Protein AF-A0A227J448-F1 (afdb_monomer)

Foldseek 3Di:
DDDDDDDDPVVVCVVPFPWDKDKDKDLDDLPDAAQFFDDDVRDGFWTFHGKAWDDDPPDPGGMMMTIIIGGPVCVVVDDPPDDDDDDFDWDWDQDPVGIDIDGDDPVNVVRD

Radius of gyration: 17.84 Å; Cα contacts (8 Å, |Δi|>4): 153; chains: 1; bounding box: 58×30×46 Å

Sequence (112 aa):
SRRFTAIRKNVFNQQQEKSIAIRLISDNSFGLDSGANVLYKGIVVGSIINVGLVDEKKQTKHEVFMDVLIDHEYKHLIKSNNRFYVTGSASAELTESGLSVTVPPAKQLLTG

InterPro domains:
  IPR003399 Mce/MlaD [PF02470] (21-98)

Mean predicted aligned error: 10.94 Å

Organism: Vibrio parahaemolyticus (NCBI:txid670)

Structure (mmCIF, N/CA/C/O backbone):
data_AF-A0A227J448-F1
#
_entry.id   AF-A0A227J448-F1
#
loop_
_atom_site.group_PDB
_atom_site.id
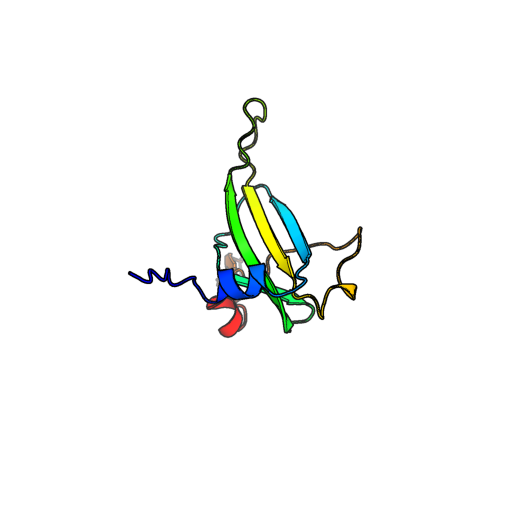_atom_site.type_symbol
_atom_site.label_atom_id
_atom_site.label_alt_id
_atom_site.label_comp_id
_atom_site.label_asym_id
_atom_site.label_entity_id
_atom_site.label_seq_id
_atom_site.pdbx_PDB_ins_code
_atom_site.Cartn_x
_atom_site.Cartn_y
_atom_site.Cartn_z
_atom_site.occupancy
_atom_site.B_iso_or_equiv
_atom_site.auth_seq_id
_atom_site.auth_comp_id
_atom_site.auth_asym_id
_atom_site.auth_atom_id
_atom_site.pdbx_PDB_model_num
ATOM 1 N N . SER A 1 1 ? -28.193 -11.870 -28.498 1.00 65.31 1 SER A N 1
ATOM 2 C CA . SER A 1 1 ? -27.058 -12.457 -27.755 1.00 65.31 1 SER A CA 1
ATOM 3 C C . SER A 1 1 ? -26.732 -11.543 -26.584 1.00 65.31 1 SER A C 1
ATOM 5 O O . SER A 1 1 ? -26.585 -10.350 -26.816 1.00 65.31 1 SER A O 1
ATOM 7 N N . ARG A 1 2 ? -26.713 -12.040 -25.340 1.00 69.06 2 ARG A N 1
ATOM 8 C CA . ARG A 1 2 ? -26.319 -11.242 -24.164 1.00 69.06 2 ARG A CA 1
ATOM 9 C C . ARG A 1 2 ? -24.878 -11.607 -23.820 1.00 69.06 2 ARG A C 1
ATOM 11 O O . ARG A 1 2 ? -24.609 -12.764 -23.514 1.00 69.06 2 ARG A O 1
ATOM 18 N N . ARG A 1 3 ? -23.963 -10.644 -23.934 1.00 71.69 3 ARG A N 1
ATOM 19 C CA . ARG A 1 3 ? -22.544 -10.812 -23.608 1.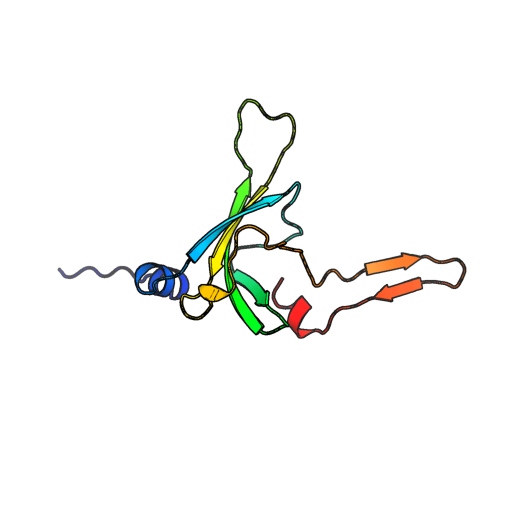00 71.69 3 ARG A CA 1
ATOM 20 C C . ARG A 1 3 ? -22.292 -10.201 -22.237 1.00 71.69 3 ARG A C 1
ATOM 22 O O . ARG A 1 3 ? -22.680 -9.062 -22.001 1.00 71.69 3 ARG A O 1
ATOM 29 N N . PHE A 1 4 ? -21.637 -10.955 -21.367 1.00 76.00 4 PHE A N 1
ATOM 30 C CA . PHE A 1 4 ? -21.190 -10.485 -20.062 1.00 76.00 4 PHE A CA 1
ATOM 31 C C . PHE A 1 4 ? -19.668 -10.615 -19.999 1.00 76.00 4 PHE A C 1
ATOM 33 O O . PHE A 1 4 ? -19.110 -11.582 -20.519 1.00 76.00 4 PHE A O 1
ATOM 40 N N . THR A 1 5 ? -19.010 -9.643 -19.372 1.00 79.44 5 THR A N 1
ATOM 41 C CA . THR A 1 5 ? -17.572 -9.675 -19.089 1.00 79.44 5 THR A CA 1
ATOM 42 C C . THR A 1 5 ? -17.409 -9.734 -17.580 1.00 79.44 5 THR A C 1
ATOM 44 O O . THR A 1 5 ? -17.892 -8.850 -16.875 1.00 79.44 5 THR A O 1
ATOM 47 N N . ALA A 1 6 ? -16.757 -10.784 -17.081 1.00 74.00 6 ALA A N 1
ATOM 48 C CA . ALA A 1 6 ? -16.424 -10.874 -15.669 1.00 74.00 6 ALA A CA 1
ATOM 49 C C . ALA A 1 6 ? -15.365 -9.818 -15.334 1.00 74.00 6 ALA A C 1
ATOM 51 O O . ALA A 1 6 ? -14.311 -9.756 -15.966 1.00 74.00 6 ALA A O 1
ATOM 52 N N . ILE A 1 7 ? -15.657 -8.994 -14.335 1.00 76.75 7 ILE A N 1
ATOM 53 C CA . ILE A 1 7 ? -14.704 -8.054 -13.753 1.00 76.75 7 ILE A CA 1
ATOM 54 C C . ILE A 1 7 ? -14.197 -8.621 -12.432 1.00 76.75 7 ILE A C 1
ATOM 56 O O . ILE A 1 7 ? -14.927 -9.299 -11.707 1.00 76.75 7 ILE A O 1
ATOM 60 N N . ARG A 1 8 ? -12.919 -8.386 -12.129 1.00 72.75 8 ARG A N 1
ATOM 61 C CA . ARG A 1 8 ? -12.324 -8.834 -10.865 1.00 72.75 8 ARG A CA 1
ATOM 62 C C . ARG A 1 8 ? -13.011 -8.118 -9.694 1.00 72.75 8 ARG A C 1
ATOM 64 O O . ARG A 1 8 ? -13.355 -6.945 -9.809 1.00 72.75 8 ARG A O 1
ATOM 71 N N . LYS A 1 9 ? -13.186 -8.809 -8.560 1.00 61.41 9 LYS A N 1
ATOM 72 C CA . LYS A 1 9 ? -13.857 -8.272 -7.357 1.00 61.41 9 LYS A CA 1
ATOM 73 C C . LYS A 1 9 ? -13.240 -6.955 -6.873 1.00 61.41 9 LYS A C 1
ATOM 75 O O . LYS A 1 9 ? -13.971 -6.070 -6.451 1.00 61.41 9 LYS A O 1
ATOM 80 N N . ASN A 1 10 ? -11.917 -6.808 -6.982 1.00 60.91 10 ASN A N 1
ATOM 81 C CA . ASN A 1 10 ? -11.253 -5.542 -6.686 1.00 60.91 10 ASN A CA 1
ATOM 82 C C . ASN A 1 10 ? -11.761 -4.428 -7.617 1.00 60.91 10 ASN A C 1
ATOM 84 O O . ASN A 1 10 ? -12.278 -3.447 -7.116 1.00 60.91 10 ASN A O 1
ATOM 88 N N . VAL A 1 11 ? -11.747 -4.616 -8.941 1.00 63.25 11 VAL A N 1
ATOM 89 C CA . VAL A 1 11 ? -12.261 -3.646 -9.932 1.00 63.25 11 VAL A CA 1
ATOM 90 C C . VAL A 1 11 ? -13.743 -3.319 -9.709 1.00 63.25 11 VAL A C 1
ATOM 92 O O . VAL A 1 11 ? -14.153 -2.171 -9.842 1.00 63.25 11 VAL A O 1
ATOM 95 N N . PHE A 1 12 ? -14.551 -4.309 -9.328 1.00 62.12 12 PHE A N 1
ATOM 96 C CA . PHE A 1 12 ? -15.960 -4.103 -8.992 1.00 62.12 12 PHE A CA 1
ATOM 97 C C . PHE A 1 12 ? -16.142 -3.202 -7.763 1.00 62.12 12 PHE A C 1
ATOM 99 O O . PHE A 1 12 ? -16.896 -2.233 -7.822 1.00 62.12 12 PHE A O 1
ATOM 106 N N . ASN A 1 13 ? -15.402 -3.468 -6.684 1.00 61.44 13 ASN A N 1
ATOM 107 C CA . ASN A 1 13 ? -15.439 -2.645 -5.476 1.00 61.44 13 ASN A CA 1
ATOM 108 C C . ASN A 1 13 ? -14.951 -1.212 -5.758 1.00 61.44 13 ASN A C 1
ATOM 110 O O . ASN A 1 13 ? -15.552 -0.263 -5.273 1.00 61.44 13 ASN A O 1
ATOM 114 N N . GLN A 1 14 ? -13.937 -1.041 -6.614 1.00 60.94 14 GLN A N 1
ATOM 115 C CA . GLN A 1 14 ? -13.438 0.274 -7.051 1.00 60.94 14 GLN A CA 1
ATOM 116 C C . GLN A 1 14 ? -14.487 1.113 -7.790 1.00 60.94 14 GLN A C 1
ATOM 118 O O . GLN A 1 14 ? -14.487 2.336 -7.689 1.00 60.94 14 GLN A O 1
ATOM 123 N N . GLN A 1 15 ? -15.356 0.463 -8.571 1.00 61.81 15 GLN A N 1
ATOM 124 C CA . GLN A 1 15 ? -16.391 1.135 -9.359 1.00 61.81 15 GLN A CA 1
ATOM 125 C C . GLN A 1 15 ? -17.667 1.425 -8.560 1.00 61.81 15 GLN A C 1
ATOM 127 O O . GLN A 1 15 ? -18.408 2.335 -8.929 1.00 61.81 15 GLN A O 1
ATOM 132 N N . GLN A 1 16 ? -17.948 0.656 -7.503 1.00 60.53 16 GLN A N 1
ATOM 133 C CA . GLN A 1 16 ? -19.187 0.774 -6.726 1.00 60.53 16 GLN A CA 1
ATOM 134 C C . GLN A 1 16 ? -19.042 1.545 -5.406 1.00 60.53 16 GLN A C 1
ATOM 136 O O . GLN A 1 16 ? -20.024 2.124 -4.943 1.00 60.53 16 GLN A O 1
ATOM 141 N N . GLU A 1 17 ? -17.847 1.605 -4.815 1.00 56.25 17 GLU A N 1
ATOM 142 C CA . GLU A 1 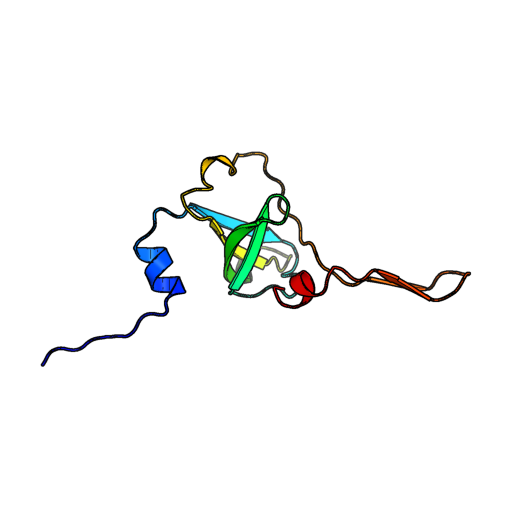17 ? -17.618 2.221 -3.505 1.00 56.25 17 GLU A CA 1
ATOM 143 C C . GLU A 1 17 ? -16.946 3.593 -3.644 1.00 56.25 17 GLU A C 1
ATOM 145 O O . GLU A 1 17 ? -16.075 3.814 -4.481 1.00 56.25 17 GLU A O 1
ATOM 150 N N . LYS A 1 18 ? -17.331 4.544 -2.790 1.00 68.69 18 LYS A N 1
ATOM 151 C CA . LYS A 1 18 ? -16.806 5.921 -2.740 1.00 68.69 18 LYS A CA 1
ATOM 152 C C . LYS A 1 18 ? -15.360 5.981 -2.202 1.00 68.69 18 LYS A C 1
ATOM 154 O O . LYS A 1 18 ? -15.068 6.756 -1.295 1.00 68.69 18 LYS A O 1
ATOM 159 N N . SER A 1 19 ? -14.459 5.138 -2.689 1.00 78.88 19 SER A N 1
ATOM 160 C CA . SER A 1 19 ? -13.065 5.072 -2.241 1.00 78.88 19 SER A CA 1
ATOM 161 C C . SER A 1 19 ? -12.282 6.345 -2.577 1.00 78.88 19 SER A C 1
ATOM 163 O O . SER A 1 19 ? -12.560 7.024 -3.567 1.00 78.88 19 SER A O 1
ATOM 165 N N . ILE A 1 20 ? -11.288 6.671 -1.750 1.00 89.38 20 ILE A N 1
ATOM 166 C CA . ILE A 1 20 ? -10.363 7.780 -2.003 1.00 89.38 20 ILE A CA 1
ATOM 167 C C . ILE A 1 20 ? -9.151 7.248 -2.746 1.00 89.38 20 ILE A C 1
ATOM 169 O O . ILE A 1 20 ? -8.452 6.378 -2.231 1.00 89.38 20 ILE A O 1
ATOM 173 N N . ALA A 1 21 ? -8.881 7.825 -3.914 1.00 91.06 21 ALA A N 1
ATOM 174 C CA . ALA A 1 21 ? -7.660 7.573 -4.658 1.00 91.06 21 ALA A CA 1
ATOM 175 C C . ALA A 1 21 ? -6.538 8.521 -4.233 1.00 91.06 21 ALA A C 1
ATOM 177 O O . ALA A 1 21 ? -6.724 9.737 -4.177 1.00 91.06 21 ALA A O 1
ATOM 178 N N . ILE A 1 22 ? -5.369 7.950 -3.947 1.00 92.31 22 ILE A N 1
ATOM 179 C CA . ILE A 1 22 ? -4.149 8.669 -3.580 1.00 92.31 22 ILE A CA 1
ATOM 180 C C . ILE A 1 22 ? -3.007 8.104 -4.417 1.00 92.31 22 ILE A C 1
ATOM 182 O O . ILE A 1 22 ? -2.876 6.891 -4.542 1.00 92.31 22 ILE A O 1
ATOM 186 N N . ARG A 1 23 ? -2.155 8.975 -4.959 1.00 93.62 23 ARG A N 1
ATOM 187 C CA . ARG A 1 23 ? -0.905 8.574 -5.607 1.00 93.62 23 ARG A CA 1
ATOM 188 C C . ARG A 1 23 ? 0.266 8.866 -4.683 1.00 93.62 23 ARG A C 1
ATOM 190 O O . ARG A 1 23 ? 0.448 10.008 -4.267 1.00 93.62 23 ARG A O 1
ATOM 197 N N . LEU A 1 24 ? 1.053 7.842 -4.384 1.00 93.25 24 LEU A N 1
ATOM 198 C CA . LEU A 1 24 ? 2.306 7.960 -3.647 1.00 93.25 24 LEU A CA 1
ATOM 199 C C . LEU A 1 24 ? 3.468 7.924 -4.638 1.00 93.25 24 LEU A C 1
ATOM 201 O O . LEU A 1 24 ? 3.457 7.103 -5.551 1.00 93.25 24 LEU A O 1
ATOM 205 N N . ILE A 1 25 ? 4.456 8.797 -4.448 1.00 93.31 25 ILE A N 1
ATOM 206 C CA . ILE A 1 25 ? 5.692 8.836 -5.239 1.00 93.31 25 ILE A CA 1
ATOM 207 C C . ILE A 1 25 ? 6.859 8.439 -4.340 1.00 93.31 25 ILE A C 1
ATOM 209 O O . ILE A 1 25 ? 6.903 8.827 -3.168 1.00 93.31 25 ILE A O 1
ATOM 213 N N . SER A 1 26 ? 7.784 7.645 -4.872 1.00 91.31 26 SER A N 1
ATOM 214 C CA . SER A 1 26 ? 8.987 7.229 -4.158 1.00 91.31 26 SER A CA 1
ATOM 215 C C . SER A 1 26 ? 10.150 6.942 -5.106 1.00 91.31 26 SER A C 1
ATOM 217 O O . SER A 1 26 ? 9.949 6.772 -6.305 1.00 91.31 26 SER A O 1
ATOM 219 N N . ASP A 1 27 ? 11.360 6.831 -4.558 1.00 90.00 27 ASP A N 1
ATOM 220 C CA . ASP A 1 27 ? 12.566 6.475 -5.313 1.00 90.00 27 ASP A CA 1
ATOM 221 C C . ASP A 1 27 ? 12.566 4.998 -5.768 1.00 90.00 27 ASP A C 1
ATOM 223 O O . ASP A 1 27 ? 13.289 4.636 -6.691 1.00 90.00 27 ASP A O 1
ATOM 227 N N . ASN A 1 28 ? 11.796 4.115 -5.114 1.00 87.12 28 ASN A N 1
ATOM 228 C CA . ASN A 1 28 ? 11.628 2.710 -5.508 1.00 87.12 28 ASN A CA 1
ATOM 229 C C . ASN A 1 28 ? 10.309 2.116 -4.970 1.00 87.12 28 ASN A C 1
ATOM 231 O O . ASN A 1 28 ? 9.632 2.727 -4.144 1.00 87.12 28 ASN A O 1
ATOM 235 N N . SER A 1 29 ? 9.921 0.927 -5.450 1.00 85.56 29 SER A N 1
ATOM 236 C CA . SER A 1 29 ? 8.654 0.275 -5.072 1.00 85.56 29 SER A CA 1
ATOM 237 C C . SER A 1 29 ? 8.712 -0.506 -3.761 1.00 85.56 29 SER A C 1
ATOM 239 O O . SER A 1 29 ? 7.684 -0.988 -3.298 1.00 85.56 29 SER A O 1
ATOM 241 N N . PHE A 1 30 ? 9.899 -0.689 -3.179 1.00 84.50 30 PHE A N 1
ATOM 242 C CA . PHE A 1 30 ? 10.146 -1.558 -2.023 1.00 84.50 30 PHE A CA 1
ATOM 243 C C . PHE A 1 30 ? 9.644 -3.004 -2.199 1.00 84.50 30 PHE A C 1
ATOM 245 O O . PHE A 1 30 ? 9.413 -3.699 -1.215 1.00 84.50 30 PHE A O 1
ATOM 252 N N . GLY A 1 31 ? 9.480 -3.460 -3.447 1.00 84.31 31 GLY A N 1
ATOM 253 C CA . GLY A 1 31 ? 8.927 -4.779 -3.765 1.00 84.31 31 GLY A CA 1
ATOM 254 C C . GLY A 1 31 ? 7.402 -4.884 -3.656 1.00 84.31 31 GLY A C 1
ATOM 255 O O . GLY A 1 31 ? 6.881 -5.971 -3.870 1.00 84.31 31 GLY A O 1
ATOM 256 N N . LEU A 1 32 ? 6.702 -3.783 -3.365 1.00 87.19 32 LEU A N 1
ATOM 257 C CA . LEU A 1 32 ? 5.242 -3.744 -3.290 1.00 87.19 32 LEU A CA 1
ATOM 258 C C . LEU A 1 32 ? 4.616 -3.862 -4.687 1.00 87.19 32 LEU A C 1
ATOM 260 O O . LEU A 1 32 ? 5.105 -3.260 -5.648 1.00 87.19 32 LEU A O 1
ATOM 264 N N . ASP A 1 33 ? 3.492 -4.574 -4.770 1.00 85.19 33 ASP A N 1
ATOM 265 C CA . ASP A 1 33 ? 2.699 -4.749 -5.993 1.00 85.19 33 ASP A CA 1
ATOM 266 C C . ASP A 1 33 ? 1.196 -4.498 -5.731 1.00 85.19 33 ASP A C 1
ATOM 268 O O . ASP A 1 33 ? 0.741 -4.284 -4.601 1.00 85.19 33 ASP A O 1
ATOM 272 N N . SER A 1 34 ? 0.395 -4.505 -6.795 1.00 87.50 34 SER A N 1
ATOM 273 C CA . SER A 1 34 ? -1.065 -4.481 -6.740 1.00 87.50 34 SER A CA 1
ATOM 274 C C . SER A 1 34 ? -1.593 -5.559 -5.786 1.00 87.50 34 SER A C 1
ATOM 276 O O . SER A 1 34 ? -1.424 -6.755 -6.017 1.00 87.50 34 SER A O 1
ATOM 278 N N . GLY A 1 35 ? -2.368 -5.135 -4.792 1.00 84.12 35 GLY A N 1
ATOM 279 C CA . GLY A 1 35 ? -2.961 -5.991 -3.767 1.00 84.12 35 GLY A CA 1
ATOM 280 C C . GLY A 1 35 ? -2.310 -5.847 -2.394 1.00 84.12 35 GLY A C 1
ATOM 281 O O . GLY A 1 35 ? -2.920 -6.279 -1.417 1.00 84.12 35 GLY A O 1
ATOM 282 N N . ALA A 1 36 ? -1.143 -5.199 -2.294 1.00 88.56 36 ALA A N 1
ATOM 283 C CA . ALA A 1 36 ? -0.523 -4.899 -1.008 1.00 88.56 36 ALA A CA 1
ATOM 284 C C . ALA A 1 36 ? -1.452 -4.040 -0.132 1.00 88.56 36 ALA A C 1
ATOM 286 O O . ALA A 1 36 ? -2.103 -3.099 -0.605 1.00 88.56 36 ALA A O 1
ATOM 287 N N . ASN A 1 37 ? -1.521 -4.372 1.157 1.00 90.75 37 ASN A N 1
ATOM 288 C CA . ASN A 1 37 ? -2.455 -3.745 2.092 1.00 90.75 37 ASN A CA 1
ATOM 289 C C . ASN A 1 37 ? -1.933 -2.401 2.605 1.00 90.75 37 ASN A C 1
ATOM 291 O O . ASN A 1 37 ? -0.785 -2.284 3.033 1.00 90.75 37 ASN A O 1
ATOM 295 N N . VAL A 1 38 ? -2.822 -1.411 2.688 1.00 91.50 38 VAL A N 1
ATOM 296 C CA . VAL A 1 38 ? -2.556 -0.167 3.415 1.00 91.50 38 VAL A CA 1
ATOM 297 C C . VAL A 1 38 ? -3.114 -0.282 4.821 1.00 91.50 38 VAL A C 1
ATOM 299 O O . VAL A 1 38 ? -4.283 -0.616 5.018 1.00 91.50 38 VAL A O 1
ATOM 302 N N . LEU A 1 39 ? -2.263 -0.009 5.807 1.00 91.44 39 LEU A N 1
ATOM 303 C CA . LEU A 1 39 ? -2.567 -0.218 7.216 1.00 91.44 39 LEU A CA 1
ATOM 304 C C . LEU A 1 39 ? -2.626 1.113 7.966 1.00 91.44 39 LEU A C 1
ATOM 306 O O . LEU A 1 39 ? -1.745 1.961 7.827 1.00 91.44 39 LEU A O 1
ATOM 310 N N . TYR A 1 40 ? -3.607 1.253 8.852 1.00 91.38 40 TYR A N 1
ATOM 311 C CA . TYR A 1 40 ? -3.615 2.275 9.894 1.00 91.38 40 TYR A CA 1
ATOM 312 C C . TYR A 1 40 ? -3.728 1.593 11.255 1.00 91.38 40 TYR A C 1
ATOM 314 O O . TYR A 1 40 ? -4.683 0.868 11.517 1.00 91.38 40 TYR A O 1
ATOM 322 N N . LYS A 1 41 ? -2.725 1.785 12.124 1.00 88.88 41 LYS A N 1
ATOM 323 C CA . LYS A 1 41 ? -2.642 1.119 13.443 1.00 88.88 41 LYS A CA 1
ATOM 324 C C . LYS A 1 41 ? -2.819 -0.415 13.377 1.00 88.88 41 LYS A C 1
ATOM 326 O O . LYS A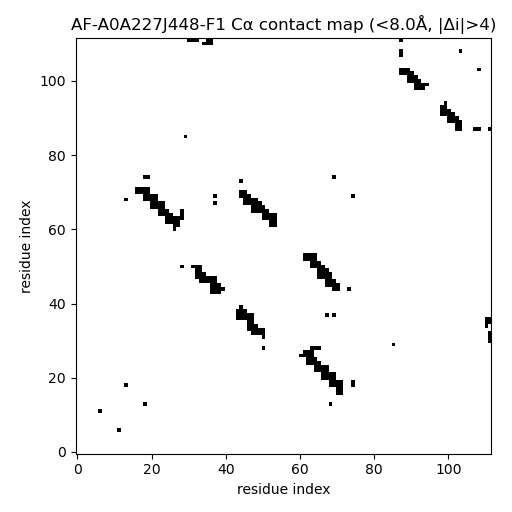 1 41 ? -3.369 -1.015 14.293 1.00 88.88 41 LYS A O 1
ATOM 331 N N . GLY A 1 42 ? -2.359 -1.044 12.292 1.00 84.62 42 GLY A N 1
ATOM 332 C CA . GLY A 1 42 ? -2.460 -2.494 12.072 1.00 84.62 42 GLY A CA 1
ATOM 333 C C . GLY A 1 42 ? -3.786 -2.981 11.474 1.00 84.62 42 GLY A C 1
ATOM 334 O O . GLY A 1 42 ? -3.924 -4.175 11.226 1.00 84.62 42 GLY A O 1
ATOM 335 N N . ILE A 1 43 ? -4.740 -2.084 11.215 1.00 88.12 43 ILE A N 1
ATOM 336 C CA . ILE A 1 43 ? -6.018 -2.395 10.564 1.00 88.12 43 ILE A CA 1
ATOM 337 C C . ILE A 1 43 ? -5.888 -2.101 9.070 1.00 88.12 43 ILE A C 1
ATOM 339 O O . ILE A 1 43 ? -5.351 -1.056 8.701 1.00 88.12 43 ILE A O 1
ATOM 343 N N . VAL A 1 44 ? -6.359 -3.016 8.219 1.00 89.94 44 VAL A N 1
ATOM 344 C CA . VAL A 1 44 ? -6.402 -2.813 6.764 1.00 89.94 44 VAL A CA 1
ATOM 345 C C . VAL A 1 44 ? -7.466 -1.765 6.450 1.00 89.94 44 VAL A C 1
ATOM 347 O O . VAL A 1 44 ? -8.620 -1.939 6.823 1.00 89.94 44 VAL A O 1
ATOM 350 N N . VAL A 1 45 ? -7.061 -0.682 5.788 1.00 94.12 45 VAL A N 1
ATOM 351 C CA . VAL A 1 45 ? -7.934 0.454 5.432 1.00 94.12 45 VAL A CA 1
ATOM 352 C C . VAL A 1 45 ? -8.018 0.700 3.925 1.00 94.12 45 VAL A C 1
ATOM 354 O O . VAL A 1 45 ? -8.674 1.639 3.476 1.00 94.12 45 VAL A O 1
ATOM 357 N N . GLY A 1 46 ? -7.290 -0.090 3.141 1.00 92.69 46 GLY A N 1
ATOM 358 C CA . GLY A 1 46 ? -7.184 0.077 1.703 1.00 92.69 46 GLY A CA 1
ATOM 359 C C . GLY A 1 46 ? -6.129 -0.837 1.095 1.00 92.69 46 GLY A C 1
ATOM 360 O O . GLY A 1 46 ? -5.553 -1.690 1.775 1.00 92.69 46 GLY A O 1
ATOM 361 N N . SER A 1 47 ? -5.852 -0.638 -0.190 1.00 92.56 47 SER A N 1
ATOM 362 C CA . SER A 1 47 ? -4.866 -1.429 -0.931 1.00 92.56 47 SER A CA 1
ATOM 363 C C . SER A 1 47 ? -4.206 -0.643 -2.061 1.00 92.56 47 SER A C 1
ATOM 365 O O . SER A 1 47 ? -4.765 0.327 -2.582 1.00 92.56 47 SER A O 1
ATOM 367 N N . ILE A 1 48 ? -3.007 -1.078 -2.443 1.00 92.69 48 ILE A N 1
ATOM 368 C CA . ILE A 1 48 ? -2.348 -0.641 -3.673 1.00 92.69 48 ILE A CA 1
ATOM 369 C C . ILE A 1 48 ? -3.066 -1.286 -4.855 1.00 92.69 48 ILE A C 1
ATOM 371 O O . ILE A 1 48 ? -3.311 -2.491 -4.868 1.00 92.69 48 ILE A O 1
ATOM 375 N N . ILE A 1 49 ? -3.401 -0.484 -5.858 1.00 93.06 49 ILE A N 1
ATOM 376 C CA . ILE A 1 49 ? -4.127 -0.936 -7.048 1.00 93.06 49 ILE A CA 1
ATOM 377 C C . ILE A 1 49 ? -3.266 -0.943 -8.302 1.00 93.06 49 ILE A C 1
ATOM 379 O O . ILE A 1 49 ? -3.608 -1.621 -9.269 1.00 93.06 49 ILE A O 1
ATOM 383 N N . ASN A 1 50 ? -2.177 -0.177 -8.299 1.00 91.81 50 ASN A N 1
ATOM 384 C CA . ASN A 1 50 ? -1.249 -0.099 -9.410 1.00 91.81 50 ASN A CA 1
ATOM 385 C C . ASN A 1 50 ? 0.116 0.394 -8.928 1.00 91.81 50 ASN A C 1
ATOM 387 O O . ASN A 1 50 ? 0.186 1.254 -8.048 1.00 91.81 50 ASN A O 1
ATOM 391 N N . VAL A 1 51 ? 1.177 -0.114 -9.544 1.00 91.50 51 VAL A N 1
ATOM 392 C CA . VAL A 1 51 ? 2.558 0.320 -9.325 1.00 91.50 51 VAL A CA 1
ATOM 393 C C . VAL A 1 51 ? 3.207 0.500 -10.689 1.00 91.50 51 VAL A C 1
ATOM 395 O O . VAL A 1 51 ? 3.015 -0.320 -11.585 1.00 91.50 51 VAL A O 1
ATOM 398 N N . GLY A 1 52 ? 3.966 1.574 -10.871 1.00 91.06 52 GLY A N 1
ATOM 399 C CA . GLY A 1 52 ? 4.633 1.828 -12.142 1.00 91.06 52 GLY A CA 1
ATOM 400 C C . GLY A 1 52 ? 5.769 2.827 -12.036 1.00 91.06 52 GLY A C 1
ATOM 401 O O . GLY A 1 52 ? 6.005 3.422 -10.988 1.00 91.06 52 GLY A O 1
ATOM 402 N N . LEU A 1 53 ? 6.482 3.002 -13.144 1.00 90.38 53 LEU A N 1
ATOM 403 C CA . LEU A 1 53 ? 7.517 4.022 -13.271 1.00 90.38 53 LEU A CA 1
ATOM 404 C C . LEU A 1 53 ? 6.867 5.360 -13.614 1.00 90.38 53 LEU A C 1
ATOM 406 O O . LEU A 1 53 ? 5.967 5.421 -14.457 1.00 90.38 53 LEU A O 1
ATOM 410 N N . VAL A 1 54 ? 7.326 6.428 -12.972 1.00 88.31 54 VAL A N 1
ATOM 411 C CA . VAL A 1 54 ? 6.962 7.784 -13.374 1.00 88.31 54 VAL A CA 1
ATOM 412 C C . VAL A 1 54 ? 7.713 8.082 -14.670 1.00 88.31 54 VAL A C 1
ATOM 414 O O . VAL A 1 54 ? 8.934 8.219 -14.680 1.00 88.31 54 VAL A O 1
ATOM 417 N N . ASP A 1 55 ? 6.989 8.131 -15.787 1.00 75.00 55 ASP A N 1
ATOM 418 C CA . ASP A 1 55 ? 7.580 8.445 -17.086 1.00 75.00 55 ASP A CA 1
ATOM 419 C C . ASP A 1 55 ? 7.668 9.964 -17.259 1.00 75.00 55 ASP A C 1
ATOM 421 O O . ASP A 1 55 ? 6.742 10.616 -17.747 1.00 75.00 55 ASP A O 1
ATOM 425 N N . GLU A 1 56 ? 8.788 10.547 -16.835 1.00 62.50 56 GLU A N 1
ATOM 426 C CA . GLU A 1 56 ? 9.115 11.924 -17.177 1.00 62.50 56 GLU A CA 1
ATOM 427 C C . GLU A 1 56 ? 10.351 11.956 -18.070 1.00 62.50 56 GLU A C 1
ATOM 429 O O . GLU A 1 56 ? 11.482 11.799 -17.615 1.00 62.50 56 GLU A O 1
ATOM 434 N N . LYS A 1 57 ? 10.141 12.296 -19.349 1.00 59.94 57 LYS A N 1
ATOM 435 C CA . LYS A 1 57 ? 11.170 12.574 -20.377 1.00 59.94 57 LYS A CA 1
ATOM 436 C C . LYS A 1 57 ? 12.220 13.640 -19.983 1.00 59.94 57 LYS A C 1
ATOM 438 O O . LYS A 1 57 ? 13.008 14.057 -20.828 1.00 59.94 57 LYS A O 1
ATOM 443 N N . LYS A 1 58 ? 12.196 14.146 -18.747 1.00 54.25 58 LYS A N 1
ATOM 444 C CA . LYS A 1 58 ? 13.020 15.240 -18.222 1.00 54.25 58 LYS A CA 1
ATOM 445 C C . LYS A 1 58 ? 13.575 14.999 -16.813 1.00 54.25 58 LYS A C 1
ATOM 447 O O . LYS A 1 58 ? 14.287 15.873 -16.326 1.00 54.25 58 LYS A O 1
ATOM 452 N N . GLN A 1 59 ? 13.287 13.870 -16.161 1.00 51.50 59 GLN A N 1
ATOM 453 C CA . GLN A 1 59 ? 13.818 13.601 -14.824 1.00 51.50 59 GLN A CA 1
ATOM 454 C C . GLN A 1 59 ? 14.990 12.622 -14.876 1.00 51.50 59 GLN A C 1
ATOM 456 O O . GLN A 1 59 ? 14.910 11.537 -15.438 1.00 51.50 59 GLN A O 1
ATOM 461 N N . THR A 1 60 ? 16.099 13.017 -14.256 1.00 57.19 60 THR A N 1
ATOM 462 C CA . THR A 1 60 ? 17.319 12.209 -14.094 1.00 57.19 60 THR A CA 1
ATOM 463 C C . THR A 1 60 ? 17.165 11.102 -13.044 1.00 57.19 60 THR A C 1
ATOM 465 O O . THR A 1 60 ? 18.117 10.368 -12.787 1.00 57.19 60 THR A O 1
ATOM 468 N N . LYS A 1 61 ? 15.995 11.005 -12.400 1.00 61.22 61 LYS A N 1
ATOM 469 C CA . LYS A 1 61 ? 15.677 10.036 -11.353 1.00 61.22 61 LYS A CA 1
ATOM 470 C C . LYS A 1 61 ? 14.521 9.153 -11.807 1.00 61.22 61 LYS A C 1
ATOM 472 O O . LYS A 1 61 ? 13.475 9.652 -12.205 1.00 61.22 61 LYS A O 1
ATOM 477 N N . HIS A 1 62 ? 14.730 7.843 -11.744 1.00 72.31 62 HIS A N 1
ATOM 478 C CA . HIS A 1 62 ? 13.699 6.843 -11.998 1.00 72.31 62 HIS A CA 1
ATOM 479 C C . HIS A 1 62 ? 12.812 6.715 -10.756 1.00 72.31 62 HIS A C 1
ATOM 481 O O . HIS A 1 62 ? 13.037 5.842 -9.924 1.00 72.31 62 HIS A O 1
ATOM 487 N N . GLU A 1 63 ? 11.845 7.616 -10.603 1.00 89.06 63 GLU A N 1
ATOM 488 C CA . GLU A 1 63 ? 10.843 7.517 -9.541 1.00 89.06 63 GLU A CA 1
ATOM 489 C C . GLU A 1 63 ? 9.771 6.476 -9.901 1.00 89.06 63 GLU A C 1
ATOM 491 O O . GLU A 1 63 ? 9.481 6.207 -11.073 1.00 89.06 63 GLU A O 1
ATOM 496 N N . VAL A 1 64 ? 9.151 5.897 -8.878 1.00 90.88 64 VAL A N 1
ATOM 497 C CA . VAL A 1 64 ? 7.976 5.034 -9.010 1.00 90.88 64 VAL A CA 1
ATOM 498 C C . VAL A 1 64 ? 6.740 5.736 -8.467 1.00 90.88 64 VAL A C 1
ATOM 500 O O . VAL A 1 64 ? 6.817 6.535 -7.530 1.00 90.88 64 VAL A O 1
ATOM 503 N N . PHE A 1 65 ? 5.581 5.384 -9.011 1.00 93.69 65 PHE A N 1
ATOM 504 C CA . PHE A 1 65 ? 4.294 5.716 -8.423 1.00 93.69 65 PHE A CA 1
ATOM 505 C C . PHE A 1 65 ? 3.590 4.460 -7.909 1.00 93.69 65 PHE A C 1
ATOM 507 O O . PHE A 1 65 ? 3.698 3.380 -8.490 1.00 93.69 65 PHE A O 1
ATOM 514 N N . MET A 1 66 ? 2.824 4.632 -6.835 1.00 94.19 66 MET A N 1
ATOM 515 C CA . MET A 1 66 ? 1.890 3.646 -6.301 1.00 94.19 66 MET A CA 1
ATOM 516 C C . MET A 1 66 ? 0.517 4.306 -6.193 1.00 94.19 66 MET A C 1
ATOM 518 O O . MET A 1 66 ? 0.340 5.262 -5.432 1.00 94.19 66 MET A O 1
ATOM 522 N N . ASP A 1 67 ? -0.451 3.817 -6.963 1.00 94.69 67 ASP A N 1
ATOM 523 C CA . ASP A 1 67 ? -1.841 4.244 -6.839 1.00 94.69 67 ASP A CA 1
ATOM 524 C C . ASP A 1 67 ? -2.509 3.420 -5.736 1.00 94.69 67 ASP A C 1
ATOM 526 O O . ASP A 1 67 ? -2.526 2.188 -5.768 1.00 94.69 67 ASP A O 1
ATOM 530 N N . VAL A 1 68 ? -3.059 4.116 -4.750 1.00 93.94 68 VAL A N 1
ATOM 531 C CA . VAL A 1 68 ? -3.661 3.560 -3.543 1.00 93.94 68 VAL A CA 1
ATOM 532 C C . VAL A 1 68 ? -5.134 3.912 -3.515 1.00 93.94 68 VAL A C 1
ATOM 534 O O . VAL A 1 68 ? -5.510 5.060 -3.759 1.00 93.94 68 VAL A O 1
ATOM 537 N N . LEU A 1 69 ? -5.961 2.940 -3.144 1.00 93.06 69 LEU A N 1
ATOM 538 C CA . LEU A 1 69 ? -7.346 3.187 -2.779 1.00 93.06 69 LEU A CA 1
ATOM 539 C C . LEU A 1 69 ? -7.559 2.943 -1.297 1.00 93.06 69 LEU A C 1
ATOM 541 O O . LEU A 1 69 ? -7.204 1.889 -0.775 1.00 93.06 69 LEU A O 1
ATOM 545 N N . ILE A 1 70 ? -8.168 3.930 -0.651 1.00 93.62 70 ILE A N 1
ATOM 546 C CA . ILE A 1 70 ? -8.607 3.873 0.740 1.00 93.62 70 ILE A CA 1
ATOM 547 C C . ILE A 1 70 ? -10.123 3.712 0.755 1.00 93.62 70 ILE A C 1
ATOM 549 O O . ILE A 1 70 ? -10.829 4.446 0.050 1.00 93.62 70 ILE A O 1
ATOM 553 N N . ASP A 1 71 ? -10.621 2.782 1.565 1.00 91.88 71 ASP A N 1
ATOM 554 C CA . ASP A 1 71 ? -12.054 2.511 1.652 1.00 91.88 71 ASP A CA 1
ATOM 555 C C . ASP A 1 71 ? -12.796 3.734 2.209 1.00 91.88 71 ASP A C 1
ATOM 557 O O . ASP A 1 71 ? -12.291 4.479 3.057 1.00 91.88 71 ASP A O 1
ATOM 561 N N . HIS A 1 72 ? -14.017 3.969 1.721 1.00 89.75 72 HIS A N 1
ATOM 562 C CA . HIS A 1 72 ? -14.769 5.186 2.036 1.00 89.75 72 HIS A CA 1
ATOM 563 C C . HIS A 1 72 ? -15.005 5.377 3.543 1.00 89.75 72 HIS A C 1
ATOM 565 O O . HIS A 1 72 ? -14.984 6.511 4.027 1.00 89.75 72 HIS A O 1
ATOM 571 N N . GLU A 1 73 ? -15.200 4.291 4.299 1.00 90.62 73 GLU A N 1
ATOM 572 C CA . GLU A 1 73 ? -15.386 4.330 5.757 1.00 90.62 73 GLU A CA 1
ATOM 573 C C . GLU A 1 73 ? -14.194 4.987 6.488 1.00 90.62 73 GLU A C 1
ATOM 575 O O . GLU A 1 73 ? -14.370 5.673 7.500 1.00 90.62 73 GLU A O 1
ATOM 580 N N . TYR A 1 74 ? -12.992 4.896 5.910 1.00 93.69 74 TYR A N 1
ATOM 581 C CA . TYR A 1 74 ? -11.751 5.453 6.449 1.00 93.69 74 TYR A CA 1
ATOM 582 C C . TYR A 1 74 ? -11.381 6.823 5.878 1.00 93.69 74 TYR A C 1
ATOM 584 O O . TYR A 1 74 ? -10.322 7.360 6.204 1.00 93.69 74 TYR A O 1
ATOM 592 N N . LYS A 1 75 ? -12.258 7.448 5.080 1.00 90.31 75 LYS A N 1
ATOM 593 C CA . LYS A 1 75 ? -12.029 8.766 4.461 1.00 90.31 75 LYS A CA 1
ATOM 594 C C . LYS A 1 75 ? -11.493 9.823 5.428 1.00 90.31 75 LYS A C 1
ATOM 596 O O . LYS A 1 75 ? -10.630 10.619 5.074 1.00 90.31 75 LYS A O 1
ATOM 601 N N . HIS A 1 76 ? -12.004 9.821 6.652 1.00 92.00 76 HIS A N 1
ATOM 602 C CA . HIS A 1 76 ? -11.657 10.779 7.698 1.00 92.00 76 HIS A CA 1
ATOM 603 C C . HIS A 1 76 ? -10.203 10.667 8.206 1.00 92.00 76 HIS A C 1
ATOM 605 O O . HIS A 1 76 ? -9.719 11.580 8.879 1.00 92.00 76 HIS A O 1
ATOM 611 N N . LEU A 1 77 ? -9.501 9.568 7.902 1.00 92.25 77 LEU A N 1
ATOM 612 C CA . LEU A 1 77 ? -8.098 9.354 8.272 1.00 92.25 77 LEU A CA 1
ATOM 613 C C . LEU A 1 77 ? -7.117 10.073 7.335 1.00 92.25 77 LEU A C 1
ATOM 615 O O . LEU A 1 77 ? -5.963 10.291 7.715 1.00 92.25 77 LEU A O 1
ATOM 619 N N . ILE A 1 78 ? -7.564 10.440 6.130 1.00 91.38 78 ILE A N 1
ATOM 620 C CA . ILE A 1 78 ? -6.738 11.084 5.109 1.00 91.38 78 ILE A CA 1
ATOM 621 C C . ILE A 1 78 ? -6.796 12.602 5.273 1.00 91.38 78 ILE A C 1
ATOM 623 O O . ILE A 1 78 ? -7.851 13.229 5.189 1.00 91.38 78 ILE A O 1
ATOM 627 N N . LYS A 1 79 ? -5.629 13.191 5.505 1.00 91.19 79 LYS A N 1
ATOM 628 C CA . LYS A 1 79 ? -5.368 14.615 5.707 1.00 91.19 79 LYS A CA 1
ATOM 629 C C . LYS A 1 79 ? -4.139 15.023 4.893 1.00 91.19 79 LYS A C 1
ATOM 631 O O . LYS A 1 79 ? -3.341 14.194 4.459 1.00 91.19 79 LYS A O 1
ATOM 636 N N . SER A 1 80 ? -3.950 16.328 4.723 1.00 86.25 80 SER A N 1
ATOM 637 C CA . SER A 1 80 ? -2.856 16.876 3.912 1.00 86.25 80 SER A CA 1
ATOM 638 C C . SER A 1 80 ? -1.453 16.596 4.468 1.00 86.25 80 SER A C 1
ATOM 640 O O . SER A 1 80 ? -0.479 16.734 3.742 1.00 86.25 80 SER A O 1
ATOM 642 N N . ASN A 1 81 ? -1.332 16.224 5.746 1.00 89.62 81 ASN A N 1
ATOM 643 C CA . ASN A 1 81 ? -0.058 16.003 6.434 1.00 89.62 81 ASN A CA 1
ATOM 644 C C . ASN A 1 81 ? 0.209 14.527 6.783 1.00 89.62 81 ASN A C 1
ATOM 646 O O . ASN A 1 81 ? 1.061 14.243 7.627 1.00 89.62 81 ASN A O 1
ATOM 650 N N . ASN A 1 82 ? -0.520 13.581 6.184 1.00 92.12 82 ASN A N 1
ATOM 651 C CA . ASN A 1 82 ? -0.248 12.161 6.391 1.00 92.12 82 ASN A CA 1
ATOM 652 C C . ASN A 1 82 ? 1.124 11.779 5.826 1.00 92.12 82 ASN A C 1
ATOM 654 O O . ASN A 1 82 ? 1.479 12.147 4.709 1.00 92.12 82 ASN A O 1
ATOM 658 N N . ARG A 1 83 ? 1.866 10.970 6.586 1.00 91.94 83 ARG A N 1
ATOM 659 C CA . ARG A 1 83 ? 3.097 10.327 6.124 1.00 91.94 83 ARG A CA 1
ATOM 660 C C . ARG A 1 83 ? 2.845 8.841 5.928 1.00 91.94 83 ARG A C 1
ATOM 662 O O . ARG A 1 83 ? 2.497 8.147 6.882 1.00 91.94 83 ARG A O 1
ATOM 669 N N . PHE A 1 84 ? 3.057 8.367 4.709 1.00 92.69 84 PHE A N 1
ATOM 670 C CA . PHE A 1 84 ? 3.045 6.947 4.378 1.00 92.69 84 PHE A CA 1
ATOM 671 C C . PHE A 1 84 ? 4.469 6.402 4.497 1.00 92.69 84 PHE A C 1
ATOM 673 O O . PHE A 1 84 ? 5.433 7.084 4.147 1.00 92.69 84 PHE A O 1
ATOM 680 N N . TYR A 1 85 ? 4.609 5.203 5.048 1.00 89.56 85 TYR A N 1
ATOM 681 C CA . TYR A 1 85 ? 5.887 4.518 5.198 1.00 89.56 85 TYR A CA 1
ATOM 682 C C . TYR A 1 85 ? 5.682 3.027 4.964 1.00 89.56 85 TYR A C 1
ATOM 684 O O . TYR A 1 85 ? 4.627 2.481 5.291 1.00 89.56 85 TYR A O 1
ATOM 692 N N . VAL A 1 86 ? 6.696 2.375 4.406 1.00 84.75 86 VAL A N 1
ATOM 693 C CA . VAL A 1 86 ? 6.696 0.923 4.242 1.00 84.75 86 VAL A CA 1
ATOM 694 C C . VAL A 1 86 ? 7.015 0.293 5.595 1.00 84.75 86 VAL A C 1
ATOM 696 O O . VAL A 1 86 ? 7.960 0.692 6.276 1.00 84.75 86 VAL A O 1
ATOM 699 N N . THR A 1 87 ? 6.190 -0.659 6.014 1.00 73.88 87 THR A N 1
ATOM 700 C CA . THR A 1 87 ? 6.413 -1.495 7.198 1.00 73.88 87 THR A CA 1
ATOM 701 C C . THR A 1 87 ? 6.666 -2.924 6.731 1.00 73.88 87 THR A C 1
ATOM 703 O O . THR A 1 87 ? 6.183 -3.302 5.669 1.00 73.88 87 THR A O 1
ATOM 706 N N . GLY A 1 88 ? 7.397 -3.730 7.503 1.00 62.81 88 GLY A N 1
ATOM 707 C CA . GLY A 1 88 ? 7.500 -5.163 7.215 1.00 62.81 88 GLY A CA 1
ATOM 708 C C . GLY A 1 88 ? 8.769 -5.642 6.498 1.00 62.81 88 GLY A C 1
ATOM 709 O O . GLY A 1 88 ? 8.807 -6.797 6.089 1.00 62.81 88 GLY A O 1
ATOM 710 N N . SER A 1 89 ? 9.826 -4.833 6.371 1.00 60.88 89 SER A N 1
ATOM 711 C CA . SER A 1 89 ? 11.112 -5.346 5.880 1.00 60.88 89 SER A CA 1
ATOM 712 C C . SER A 1 89 ? 11.785 -6.197 6.959 1.00 60.88 89 SER A C 1
ATOM 714 O O . SER A 1 89 ? 12.094 -5.688 8.038 1.00 60.88 89 SER A O 1
ATOM 716 N N . ALA A 1 90 ? 12.032 -7.477 6.673 1.00 64.75 90 ALA A N 1
ATOM 717 C CA . ALA A 1 90 ? 12.984 -8.247 7.460 1.00 64.75 90 ALA A CA 1
ATOM 718 C C . ALA A 1 90 ? 14.372 -7.621 7.274 1.00 64.75 90 ALA A C 1
ATOM 720 O O . ALA A 1 90 ? 14.811 -7.420 6.140 1.00 64.75 90 ALA A O 1
ATOM 721 N N . SER A 1 91 ? 15.044 -7.284 8.370 1.00 68.50 91 SER A N 1
ATOM 722 C CA . SER A 1 91 ? 16.414 -6.782 8.333 1.00 68.50 91 SER A CA 1
ATOM 723 C C . SER A 1 91 ? 17.348 -7.777 9.003 1.00 68.50 91 SER A C 1
ATOM 725 O O . SER A 1 91 ? 17.011 -8.397 10.012 1.00 68.50 91 SER A O 1
ATOM 727 N N . ALA A 1 92 ? 18.527 -7.942 8.415 1.00 78.12 92 ALA A N 1
ATOM 728 C CA . ALA A 1 92 ? 19.624 -8.694 8.994 1.00 78.12 92 ALA A CA 1
ATOM 729 C C . ALA A 1 92 ? 20.850 -7.782 9.015 1.00 78.12 92 ALA A C 1
ATOM 731 O O . ALA A 1 92 ? 21.194 -7.184 7.996 1.00 78.12 92 ALA A O 1
ATOM 732 N N . GLU A 1 93 ? 21.480 -7.658 10.174 1.00 84.75 93 GLU A N 1
ATOM 733 C CA . GLU A 1 93 ? 22.656 -6.825 10.388 1.00 84.75 93 GLU A CA 1
ATOM 734 C C . GLU A 1 93 ? 23.760 -7.657 11.037 1.00 84.75 93 GLU A C 1
ATOM 736 O O . GLU A 1 93 ? 23.514 -8.408 11.984 1.00 84.75 93 GLU A O 1
ATOM 741 N N . LEU A 1 94 ? 24.980 -7.532 10.513 1.00 89.81 94 LEU A N 1
ATOM 742 C CA . LEU A 1 94 ? 26.165 -8.145 11.098 1.00 89.81 94 LEU A CA 1
ATOM 743 C C . LEU A 1 94 ? 26.797 -7.154 12.081 1.00 89.81 94 LEU A C 1
ATOM 745 O O . LEU A 1 94 ? 27.284 -6.102 11.675 1.00 89.81 94 LEU A O 1
ATOM 749 N N . THR A 1 95 ? 26.789 -7.498 13.364 1.00 88.38 95 THR A N 1
ATOM 750 C CA . THR A 1 95 ? 27.397 -6.733 14.456 1.00 88.38 95 THR A CA 1
ATOM 751 C C . THR A 1 95 ? 28.665 -7.432 14.954 1.00 88.38 95 THR A C 1
ATOM 753 O O . THR A 1 95 ? 28.897 -8.609 14.677 1.00 88.38 95 THR A O 1
ATOM 756 N N . GLU A 1 96 ? 29.486 -6.743 15.754 1.00 90.88 96 GLU A N 1
ATOM 757 C CA . GLU A 1 96 ? 30.653 -7.366 16.412 1.00 90.88 96 GLU A CA 1
ATOM 758 C C . GLU A 1 96 ? 30.261 -8.536 17.336 1.00 90.88 96 GLU A C 1
ATOM 760 O O . GLU A 1 96 ? 31.055 -9.438 17.590 1.00 90.88 96 GLU A O 1
ATOM 765 N N . SER A 1 97 ? 29.014 -8.540 17.813 1.00 91.19 97 SER A N 1
ATOM 766 C CA . SER A 1 97 ? 28.420 -9.596 18.635 1.00 91.19 97 SER A CA 1
ATOM 767 C C . SER A 1 97 ? 27.795 -10.749 17.835 1.00 91.19 97 SER A C 1
ATOM 769 O O . SER A 1 97 ? 27.349 -11.722 18.445 1.00 91.19 97 SER A O 1
ATOM 771 N N . GLY A 1 98 ? 27.768 -10.678 16.500 1.00 89.69 98 GLY A N 1
ATOM 772 C CA . GLY A 1 98 ? 27.242 -11.730 15.627 1.00 89.69 98 GLY A CA 1
ATOM 773 C C . GLY A 1 98 ? 26.179 -11.239 14.642 1.00 89.69 98 GLY A C 1
ATOM 774 O O . GLY A 1 98 ? 26.225 -10.117 14.156 1.00 89.69 98 GLY A 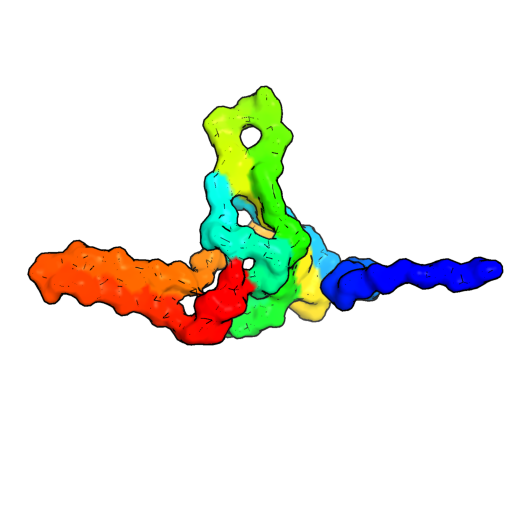O 1
ATOM 775 N N . LEU A 1 99 ? 25.228 -12.108 14.293 1.00 91.50 99 LEU A N 1
ATOM 776 C CA . LEU A 1 99 ? 24.146 -11.791 13.357 1.00 91.50 99 LEU A CA 1
ATOM 777 C C . LEU A 1 99 ? 22.878 -11.392 14.121 1.00 91.50 99 LEU A C 1
ATOM 779 O O . LEU A 1 99 ? 22.326 -12.198 14.869 1.00 91.50 99 LEU A O 1
ATOM 783 N N . SER A 1 100 ? 22.390 -10.175 13.890 1.00 86.25 100 SER A N 1
ATOM 784 C CA . SER A 1 100 ? 21.105 -9.687 14.393 1.00 86.25 100 SER A CA 1
ATOM 785 C C . SER A 1 100 ? 20.053 -9.757 13.289 1.00 86.25 100 SER A C 1
ATOM 787 O O . SER A 1 100 ? 20.272 -9.244 12.194 1.00 86.25 100 SER A O 1
ATOM 789 N N . VAL A 1 101 ? 18.904 -10.384 13.556 1.00 85.06 101 VAL A N 1
ATOM 790 C CA . VAL A 1 101 ? 17.803 -10.508 12.588 1.00 85.06 101 VAL A CA 1
ATOM 791 C C . VAL A 1 101 ? 16.525 -9.955 13.208 1.00 85.06 101 VAL A C 1
ATOM 793 O O . VAL A 1 101 ? 16.070 -10.436 14.244 1.00 85.06 101 VAL A O 1
ATOM 796 N N . THR A 1 102 ? 15.921 -8.964 12.556 1.00 78.62 102 THR A N 1
ATOM 797 C CA . THR A 1 102 ? 14.609 -8.421 12.917 1.00 78.62 102 THR A CA 1
ATOM 798 C C . THR A 1 102 ? 13.597 -8.873 11.880 1.00 78.62 102 THR A C 1
ATOM 800 O O . THR A 1 102 ? 13.680 -8.495 10.712 1.00 78.62 102 THR A O 1
ATOM 803 N N . VAL A 1 103 ? 12.627 -9.683 12.306 1.00 75.38 103 VAL A N 1
ATOM 804 C CA . VAL A 1 103 ? 11.565 -10.188 11.431 1.00 75.38 103 VAL A CA 1
ATOM 805 C C . VAL A 1 103 ? 10.212 -9.664 11.920 1.00 75.38 103 VAL A C 1
ATOM 807 O O . VAL A 1 103 ? 9.875 -9.854 13.091 1.00 75.38 103 VAL A O 1
ATOM 810 N N . PRO A 1 104 ? 9.420 -9.012 11.055 1.00 62.34 104 PRO A N 1
ATOM 811 C CA . PRO A 1 104 ? 8.054 -8.636 11.387 1.00 62.34 104 PRO A CA 1
ATOM 812 C C . PRO A 1 104 ? 7.158 -9.874 11.586 1.00 62.34 104 PRO A C 1
ATOM 814 O O . PRO A 1 104 ? 7.455 -10.952 11.064 1.00 62.34 104 PRO A O 1
ATOM 817 N N . PRO A 1 105 ? 6.024 -9.745 12.301 1.00 68.31 105 PRO A N 1
ATOM 818 C CA . PRO A 1 105 ? 5.029 -10.806 12.418 1.00 68.31 105 PRO A CA 1
ATOM 819 C C . PRO A 1 105 ? 4.660 -11.432 11.066 1.00 68.31 105 PRO A C 1
ATOM 821 O O . PRO A 1 105 ? 4.390 -10.720 10.102 1.00 68.31 105 PRO A O 1
ATOM 824 N N . ALA A 1 106 ? 4.552 -12.764 11.016 1.00 67.19 106 ALA A N 1
ATOM 825 C CA . ALA A 1 106 ? 4.374 -13.529 9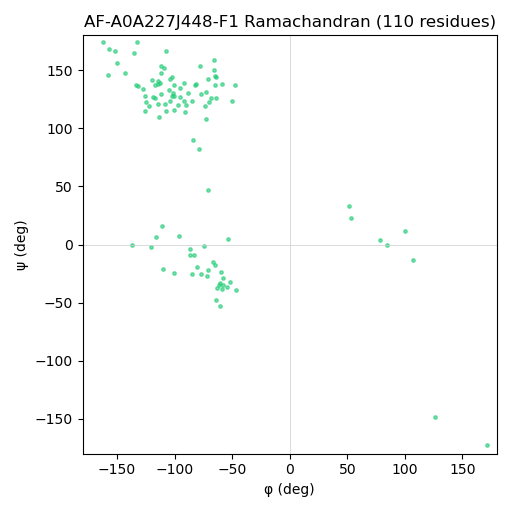.775 1.00 67.19 106 ALA A CA 1
ATOM 826 C C . ALA A 1 106 ? 3.215 -13.047 8.881 1.00 67.19 106 ALA A C 1
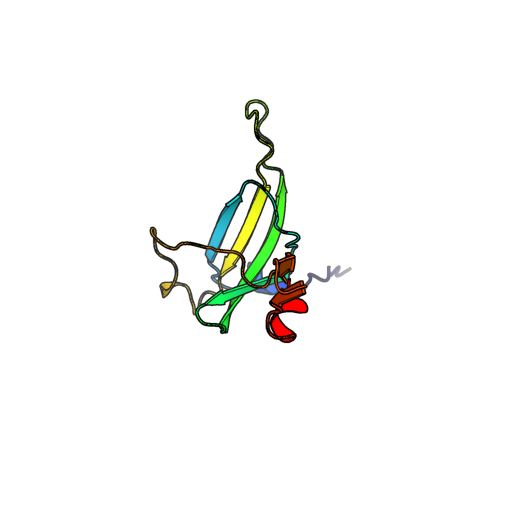ATOM 828 O O . ALA A 1 106 ? 3.321 -13.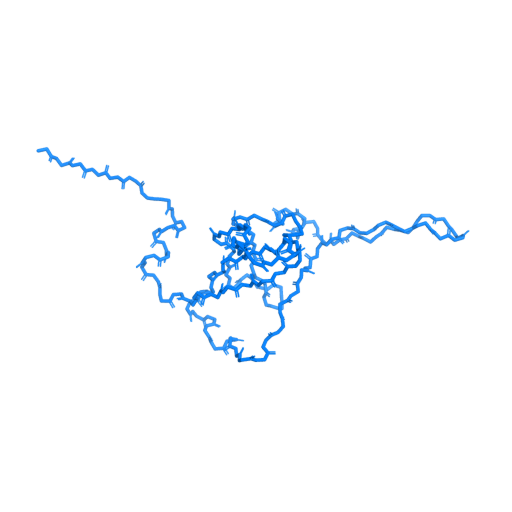089 7.661 1.00 67.19 106 ALA A O 1
ATOM 829 N N . LYS A 1 107 ? 2.125 -12.529 9.464 1.00 61.06 107 LYS A N 1
ATOM 830 C CA . LYS A 1 107 ? 1.008 -11.956 8.692 1.00 61.06 107 LYS A CA 1
ATOM 831 C C . LYS A 1 107 ? 1.423 -10.771 7.817 1.00 61.06 107 LYS A C 1
ATOM 833 O O . LYS A 1 107 ? 0.849 -10.612 6.752 1.00 61.06 107 LYS A O 1
ATOM 838 N N . GLN A 1 108 ? 2.393 -9.967 8.249 1.00 62.19 108 GLN A N 1
ATOM 839 C CA . GLN A 1 108 ? 2.895 -8.822 7.486 1.00 62.19 108 GLN A CA 1
ATOM 840 C C . GLN A 1 108 ? 3.827 -9.246 6.346 1.00 62.19 108 GLN A C 1
ATOM 842 O O . GLN A 1 108 ? 3.901 -8.546 5.345 1.00 62.19 108 GLN A O 1
ATOM 847 N N . LEU A 1 109 ? 4.482 -10.408 6.463 1.00 65.94 109 LEU A N 1
ATOM 848 C CA . LEU A 1 109 ? 5.328 -10.973 5.404 1.00 65.94 109 LEU A CA 1
ATOM 849 C C . LEU A 1 109 ? 4.516 -11.514 4.221 1.00 65.94 109 LEU A C 1
ATOM 851 O O . LEU A 1 109 ? 5.017 -11.577 3.108 1.00 65.94 109 LEU A O 1
ATOM 855 N N . LEU A 1 110 ? 3.270 -11.927 4.466 1.00 65.06 110 LEU A N 1
ATOM 856 C CA . LEU A 1 110 ? 2.381 -12.505 3.452 1.00 65.06 110 LEU A CA 1
ATOM 857 C C . LEU A 1 110 ? 1.587 -11.449 2.666 1.00 65.06 110 LEU A C 1
ATOM 859 O O . LEU A 1 110 ? 0.884 -11.801 1.725 1.00 65.06 110 LEU A O 1
ATOM 863 N N . THR A 1 111 ? 1.633 -10.186 3.096 1.00 60.12 111 THR A N 1
ATOM 864 C CA . THR A 1 111 ? 0.819 -9.086 2.547 1.00 60.12 111 THR A CA 1
ATOM 865 C C . THR A 1 111 ? 1.644 -7.982 1.885 1.00 60.12 111 THR A C 1
ATOM 867 O O . THR A 1 111 ? 1.077 -6.929 1.584 1.00 60.12 111 THR A O 1
ATOM 870 N N . GLY A 1 112 ? 2.959 -8.194 1.758 1.00 52.28 112 GLY A N 1
ATOM 871 C CA . GLY A 1 112 ? 3.872 -7.324 1.012 1.00 52.28 112 GLY A CA 1
ATOM 872 C C . GLY A 1 112 ? 3.689 -7.469 -0.489 1.00 52.28 112 GLY A C 1
ATOM 873 O O . GLY A 1 112 ? 3.379 -8.601 -0.922 1.00 52.28 112 GLY A O 1
#

Solvent-accessible surface area (backbone atoms only — not comparable to full-atom values): 7165 Å² total; per-residue (Å²): 136,90,87,85,80,91,70,56,68,67,61,48,50,64,75,75,46,78,49,48,80,46,79,47,78,38,77,59,64,87,82,53,46,63,66,21,63,36,66,57,97,85,40,78,47,32,30,30,70,39,62,48,73,55,88,50,102,80,56,98,61,75,32,23,38,36,38,30,38,31,40,46,93,51,51,87,78,68,56,99,79,71,82,87,77,91,79,53,75,67,46,74,46,82,50,100,92,43,82,48,74,50,70,57,62,70,72,50,66,75,43,83

Secondary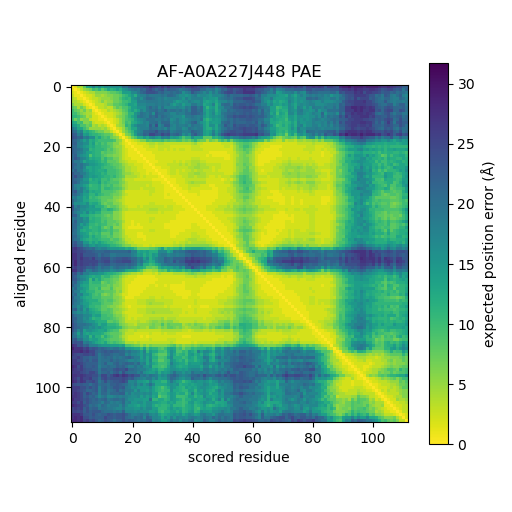 structure (DSSP, 8-state):
-----PPPHHHHHHHHS-PEEEEEEES--TT--TTPEEEETTEEEEEEEEEEE---TT-SS--EEEEEEE-GGGGGG--TT---------EEEEETTEEEEE---HHHHT--

Nearest PDB structures (foldseek):
  6v0e-assembly1_A  TM=8.127E-01  e=3.022E-03  Escherichia coli K-12
  7see-assembly1_A  TM=7.465E-01  e=5.074E-03  Escherichia coli
  8fee-assembly1_B  TM=7.695E-01  e=7.173E-02  Mycolicibacterium smegmatis MC2 155
  6zy2-assembly1_I  TM=7.570E-01  e=1.909E-01  Escherichia coli B185

pLDDT: mean 80.68, std 12.9, range [51.5, 94.69]